Protein AF-Q7Z0F2-F1 (afdb_monomer)

pLDDT: mean 79.1, std 20.9, range [34.38, 97.0]

Secondary structure (DSSP, 8-state):
----PPPS----PPPPHHHHHHHHHHHHH-SS--HHHHHHHHHHHT--HHHHHHHHHHHHHHHHHHHTTSSS----------

Solvent-accessible surface area (backbone atoms only — not comparable to full-atom values): 5380 Å² total; per-residue (Å²): 133,83,81,79,72,78,79,92,81,66,84,83,80,79,78,52,71,70,44,49,49,54,56,48,55,49,40,74,77,38,79,68,79,49,75,68,58,36,50,55,50,15,63,75,57,74,45,53,53,66,56,52,52,51,48,46,54,51,50,52,52,50,49,57,56,51,68,70,59,58,94,79,77,87,77,92,76,88,85,76,88,133

Radius of gyration: 16.81 Å; Cα contacts (8 Å, |Δi|>4): 27; chains: 1; bounding box: 44×32×36 Å

Organism: Symsagittifera roscoffensis (NCBI:txid84072)

Nearest PDB structures (foldseek):
  1puf-assembly1_A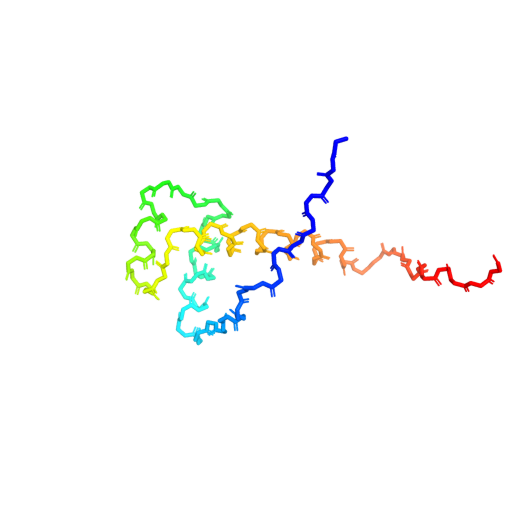  TM=9.173E-01  e=9.320E-06  Mus musculus
  2r5z-assembly1_A  TM=9.287E-01  e=1.235E-04  Drosophila melanogaster
  2r5y-assembly1_A  TM=8.572E-01  e=8.299E-05  Drosophila melanogaster
  2da1-assembly1_A  TM=7.858E-01  e=4.138E-03  Homo sapiens
  2ly9-assembly1_A  TM=6.933E-01  e=4.724E-03  Homo sapiens

InterPro domains:
  IPR000047 Helix-turn-helix motif [PR00031] (37-46)
  IPR000047 Helix-turn-helix motif [PR00031] (46-62)
  IPR001356 Homeodomain [PF00046] (10-65)
  IPR001356 Homeodomain [PS50071] (6-66)
  IPR001356 Homeodomain [SM00389] (8-70)
  IPR001356 Homeodomain [cd00086] (10-65)
  IPR009057 Homedomain-like superfamily [SSF46689] (4-69)
  IPR017970 Homeobox, conserved site [PS00027] (41-64)
  IPR020479 Homeodomain, metazoa [PR00024] (30-41)
  IPR020479 Homeodomain, metazoa [PR00024] (45-55)
  IPR020479 Homeodomain, metazoa [PR00024] (55-64)
  IPR047152 Caudal homeobox [PTHR24332] (3-69)

Sequence (82 aa):
FLGKTRTKDKYRVVYTDRQRAELENEFRSAQYITIRRKSELAMQVGLSERQVKIWFQNRRAKERKVSRKVPGGGNHSSSDIE

Foldseek 3Di:
DDDDDDPPDDDDDDADPVLVVLLVVVCVVPLDDDPVRLVVSCVVRVHDSVVSNVVSVVVVVVVVVVVVVPPDDDDDDPPDDD

Structure (mmCIF, N/CA/C/O backbone):
data_AF-Q7Z0F2-F1
#
_entry.id   AF-Q7Z0F2-F1
#
loop_
_atom_site.group_PDB
_atom_site.id
_atom_site.type_symbol
_atom_site.label_atom_id
_atom_site.label_alt_id
_atom_site.label_comp_id
_atom_site.label_asym_id
_atom_site.label_entity_id
_atom_site.label_seq_id
_atom_site.pdbx_PDB_ins_code
_atom_site.Cartn_x
_atom_site.Cartn_y
_atom_site.Cartn_z
_atom_site.occupancy
_atom_site.B_iso_or_equiv
_atom_site.auth_seq_id
_atom_site.auth_comp_id
_atom_site.auth_asym_id
_atom_site.auth_atom_id
_atom_site.pdbx_PDB_model_num
ATOM 1 N N . PHE A 1 1 ? 28.714 -8.283 9.079 1.00 40.00 1 PHE A N 1
ATOM 2 C CA . PHE A 1 1 ? 27.453 -8.285 9.852 1.00 40.00 1 PHE A CA 1
ATOM 3 C C . PHE A 1 1 ? 26.369 -8.996 9.053 1.00 40.00 1 PHE A C 1
ATOM 5 O O . PHE A 1 1 ? 26.070 -8.580 7.942 1.00 40.00 1 PHE A O 1
ATOM 12 N N . LEU A 1 2 ? 25.882 -10.126 9.578 1.00 49.88 2 LEU A N 1
ATOM 13 C CA . LEU A 1 2 ? 25.109 -11.150 8.867 1.00 49.88 2 LEU A CA 1
ATOM 14 C C . LEU A 1 2 ? 23.821 -10.622 8.209 1.00 49.88 2 LEU A C 1
ATOM 16 O O . LEU A 1 2 ? 22.937 -10.082 8.880 1.00 49.88 2 LEU A O 1
ATOM 20 N N . GLY A 1 3 ? 23.678 -10.888 6.907 1.00 52.38 3 GLY A N 1
ATOM 21 C CA . GLY A 1 3 ? 22.402 -10.839 6.201 1.00 52.38 3 GLY A CA 1
ATOM 22 C C . GLY A 1 3 ? 21.465 -11.905 6.763 1.00 52.38 3 GLY A C 1
ATOM 23 O O . GLY A 1 3 ? 21.639 -13.094 6.514 1.00 52.38 3 GLY A O 1
ATOM 24 N N . LYS A 1 4 ? 20.485 -11.477 7.561 1.00 50.19 4 LYS A N 1
ATOM 25 C CA . LYS A 1 4 ? 19.475 -12.355 8.159 1.00 50.19 4 LYS A CA 1
ATOM 26 C C . LYS A 1 4 ? 18.638 -12.984 7.042 1.00 50.19 4 LYS A C 1
ATOM 28 O O . LYS A 1 4 ? 17.833 -12.310 6.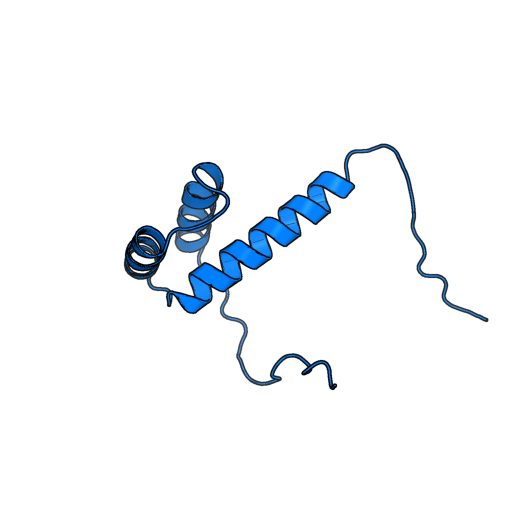397 1.00 50.19 4 LYS A O 1
ATOM 33 N N . THR A 1 5 ? 18.853 -14.272 6.801 1.00 56.88 5 THR A N 1
ATOM 34 C CA . THR A 1 5 ? 18.055 -15.100 5.899 1.00 56.88 5 THR A CA 1
ATOM 35 C C . THR A 1 5 ? 16.585 -15.074 6.326 1.00 56.88 5 THR A C 1
ATOM 37 O O . THR A 1 5 ? 16.248 -15.064 7.511 1.00 56.88 5 THR A O 1
ATOM 40 N N . ARG A 1 6 ? 15.696 -14.975 5.327 1.00 59.38 6 ARG A N 1
ATOM 41 C CA . ARG A 1 6 ? 14.234 -14.866 5.470 1.00 59.38 6 ARG A CA 1
ATOM 42 C C . ARG A 1 6 ? 13.721 -15.903 6.473 1.00 59.38 6 ARG A C 1
ATOM 44 O O . ARG A 1 6 ? 13.947 -17.091 6.282 1.00 59.38 6 ARG A O 1
ATOM 51 N N . THR A 1 7 ? 13.002 -15.450 7.499 1.00 57.78 7 THR A N 1
ATOM 52 C CA . THR A 1 7 ? 12.388 -16.314 8.518 1.00 57.78 7 THR A CA 1
ATOM 53 C C . THR A 1 7 ? 11.588 -17.433 7.852 1.00 57.78 7 THR A C 1
ATOM 55 O O . THR A 1 7 ? 10.659 -17.150 7.092 1.00 57.78 7 THR A O 1
ATOM 58 N N . LYS A 1 8 ? 11.970 -18.680 8.150 1.00 55.78 8 LYS A N 1
ATOM 59 C CA . LYS A 1 8 ? 11.475 -19.946 7.581 1.00 55.78 8 LYS A CA 1
ATOM 60 C C . LYS A 1 8 ? 10.008 -20.266 7.941 1.00 55.78 8 LYS A C 1
ATOM 62 O O . LYS A 1 8 ? 9.491 -21.278 7.497 1.00 55.78 8 LYS A O 1
ATOM 67 N N . ASP A 1 9 ? 9.325 -19.384 8.675 1.00 54.78 9 ASP A N 1
ATOM 68 C CA . ASP A 1 9 ? 8.157 -19.758 9.484 1.00 54.78 9 ASP A CA 1
ATOM 69 C C . ASP A 1 9 ? 6.958 -18.798 9.384 1.00 54.78 9 ASP A C 1
ATOM 71 O O . ASP A 1 9 ? 6.333 -18.411 10.367 1.00 54.78 9 ASP A O 1
ATOM 75 N N . LYS A 1 10 ? 6.629 -18.334 8.174 1.00 58.62 10 LYS A N 1
ATOM 76 C CA . LYS A 1 10 ? 5.309 -17.732 7.931 1.00 58.62 10 LYS A CA 1
ATOM 77 C C . LYS A 1 10 ? 4.733 -18.297 6.650 1.00 58.62 10 LYS A C 1
ATOM 79 O O . LYS A 1 10 ? 5.231 -17.995 5.563 1.00 58.62 10 LYS A O 1
ATOM 84 N N . TYR A 1 11 ? 3.688 -19.109 6.800 1.00 66.62 11 TYR A N 1
ATOM 85 C CA . TYR A 1 11 ? 2.844 -19.564 5.700 1.00 66.62 11 TYR A CA 1
ATOM 86 C C . TYR A 1 11 ? 2.526 -18.370 4.792 1.00 66.62 11 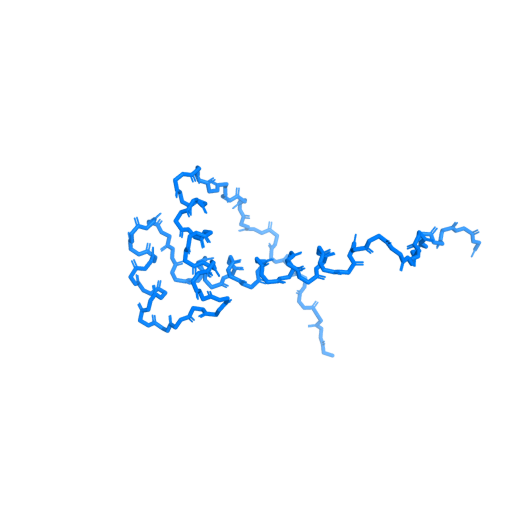TYR A C 1
ATOM 88 O O . TYR A 1 11 ? 2.149 -17.289 5.258 1.00 66.62 11 TYR A O 1
ATOM 96 N N . ARG A 1 12 ? 2.759 -18.529 3.487 1.00 69.94 12 ARG A N 1
ATOM 97 C CA . ARG A 1 12 ? 2.488 -17.467 2.517 1.00 69.94 12 ARG A CA 1
ATOM 98 C C . ARG A 1 12 ? 0.978 -17.328 2.386 1.00 69.94 12 ARG A C 1
ATOM 100 O O . ARG A 1 12 ? 0.339 -18.161 1.758 1.00 69.94 12 ARG A O 1
ATOM 107 N N . VAL A 1 13 ? 0.424 -16.270 2.964 1.00 76.75 13 VAL A N 1
ATOM 108 C CA . VAL A 1 13 ? -0.979 -15.912 2.748 1.00 76.75 13 VAL A CA 1
ATOM 109 C C . VAL A 1 13 ? -1.114 -15.325 1.346 1.00 76.75 13 VAL A C 1
ATOM 111 O O . VAL A 1 13 ? -0.425 -14.359 1.004 1.00 76.75 13 VAL A O 1
ATOM 114 N N . VAL A 1 14 ? -1.982 -15.923 0.532 1.00 86.56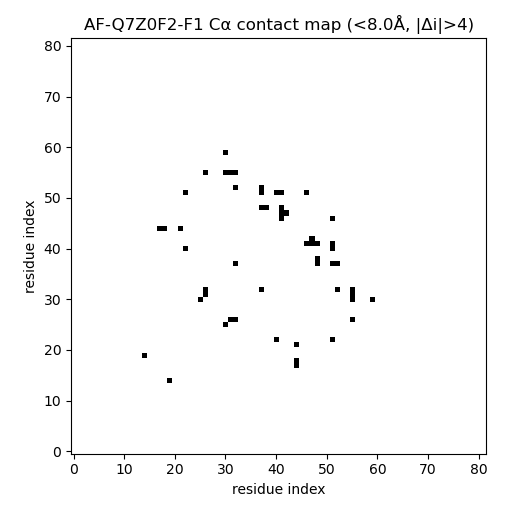 14 VAL A N 1
ATOM 115 C CA . VAL A 1 14 ? -2.358 -15.395 -0.781 1.00 86.56 14 VAL A CA 1
ATOM 116 C C . VAL A 1 14 ? -3.483 -14.387 -0.580 1.00 86.56 14 VAL A C 1
ATOM 118 O O . VAL A 1 14 ? -4.504 -14.705 0.021 1.00 86.56 14 VAL A O 1
ATOM 121 N N . TYR A 1 15 ? -3.292 -13.161 -1.066 1.00 91.44 15 TYR A N 1
ATOM 122 C CA . TYR A 1 15 ? -4.332 -12.135 -1.007 1.00 91.44 15 TYR A CA 1
ATOM 123 C C . TYR A 1 15 ? -5.441 -12.423 -2.022 1.00 91.44 15 TYR A C 1
ATOM 125 O O . TYR A 1 15 ? -5.167 -12.817 -3.164 1.00 91.44 15 TYR A O 1
ATOM 133 N N . THR A 1 16 ? -6.681 -12.169 -1.614 1.00 94.75 16 THR A N 1
ATOM 134 C CA . THR A 1 16 ? -7.866 -12.265 -2.479 1.00 94.75 16 THR A CA 1
ATOM 135 C C . THR A 1 16 ? -7.798 -11.255 -3.631 1.00 94.75 16 THR A C 1
ATOM 137 O O . THR A 1 16 ? -7.040 -10.280 -3.574 1.00 94.75 16 THR A O 1
ATOM 140 N N . ASP A 1 17 ? -8.591 -11.465 -4.685 1.00 93.50 17 ASP A N 1
ATOM 141 C CA . ASP A 1 17 ? -8.644 -10.537 -5.825 1.00 93.50 17 ASP A CA 1
ATOM 142 C C . ASP A 1 17 ? -9.074 -9.132 -5.395 1.00 93.50 17 ASP A C 1
ATOM 144 O O . ASP A 1 17 ? -8.433 -8.155 -5.782 1.00 93.50 17 ASP A O 1
ATOM 148 N N . ARG A 1 18 ? -10.069 -9.032 -4.502 1.00 95.44 18 ARG A N 1
ATOM 149 C CA . ARG A 1 18 ? -10.517 -7.757 -3.922 1.00 95.44 18 ARG A CA 1
ATOM 150 C C . ARG A 1 18 ? -9.382 -7.033 -3.196 1.00 95.44 18 ARG A C 1
ATOM 152 O O . ARG A 1 18 ? -9.148 -5.858 -3.451 1.00 95.44 18 ARG A O 1
ATOM 159 N N . GLN A 1 19 ? -8.639 -7.728 -2.329 1.00 94.94 19 GLN A N 1
ATOM 160 C CA . GLN A 1 19 ? -7.509 -7.127 -1.606 1.00 94.94 19 GLN A CA 1
ATOM 161 C C . GLN A 1 19 ? -6.431 -6.614 -2.565 1.00 94.94 19 GLN A C 1
ATOM 163 O O . GLN A 1 19 ? -5.894 -5.526 -2.374 1.00 94.94 19 GLN A O 1
ATOM 168 N N . ARG A 1 20 ? -6.115 -7.387 -3.612 1.00 95.00 20 ARG A N 1
ATOM 169 C CA . ARG A 1 20 ? -5.141 -6.981 -4.632 1.00 95.00 20 ARG A CA 1
ATOM 170 C C . ARG A 1 20 ? -5.615 -5.774 -5.435 1.00 95.00 20 ARG A C 1
ATOM 172 O O . ARG A 1 20 ? -4.796 -4.898 -5.696 1.00 95.00 20 ARG A O 1
ATOM 179 N N . ALA A 1 21 ? -6.894 -5.722 -5.799 1.00 95.81 21 ALA A N 1
ATOM 180 C CA . ALA A 1 21 ? -7.469 -4.610 -6.547 1.00 95.81 21 ALA A CA 1
ATOM 181 C C . ALA A 1 21 ? -7.363 -3.290 -5.771 1.00 95.81 21 ALA A C 1
ATOM 183 O O . ALA A 1 21 ? -6.869 -2.310 -6.318 1.00 95.81 21 ALA A O 1
ATOM 184 N N . GLU A 1 22 ? -7.729 -3.286 -4.487 1.00 96.25 22 GLU A N 1
ATOM 185 C CA . GLU A 1 22 ? -7.641 -2.095 -3.629 1.00 96.25 22 GLU A CA 1
ATOM 186 C C . GLU A 1 22 ? -6.193 -1.623 -3.431 1.00 96.25 22 GLU A C 1
ATOM 188 O O . GLU A 1 22 ? -5.888 -0.440 -3.577 1.00 96.25 22 GLU A O 1
ATOM 193 N N . LEU A 1 23 ? -5.270 -2.555 -3.161 1.00 96.06 23 LEU A N 1
ATOM 194 C CA . LEU A 1 23 ? -3.842 -2.245 -3.020 1.00 96.06 23 LEU A CA 1
ATOM 195 C C . LEU A 1 23 ? -3.255 -1.652 -4.312 1.00 96.06 23 LEU A C 1
ATOM 197 O O . LEU A 1 23 ? -2.461 -0.713 -4.261 1.00 96.06 23 LEU A O 1
ATOM 201 N N . GLU A 1 24 ? -3.638 -2.192 -5.470 1.00 96.19 24 GLU A N 1
ATOM 202 C CA . GLU A 1 24 ? -3.187 -1.703 -6.772 1.00 96.19 24 GLU A CA 1
ATOM 203 C C . GLU A 1 24 ? -3.803 -0.347 -7.121 1.00 96.19 24 GLU A C 1
ATOM 205 O O . GLU A 1 24 ? -3.102 0.515 -7.648 1.00 96.19 24 GLU A O 1
ATOM 210 N N . ASN A 1 25 ? -5.082 -0.137 -6.802 1.00 96.19 25 ASN A N 1
ATOM 211 C CA . ASN A 1 25 ? -5.759 1.140 -6.997 1.00 96.19 25 ASN A CA 1
ATOM 212 C C . ASN A 1 25 ? -5.057 2.258 -6.216 1.00 96.19 25 ASN A C 1
ATOM 214 O O . ASN A 1 25 ? -4.719 3.296 -6.785 1.00 96.19 25 ASN A O 1
ATOM 218 N N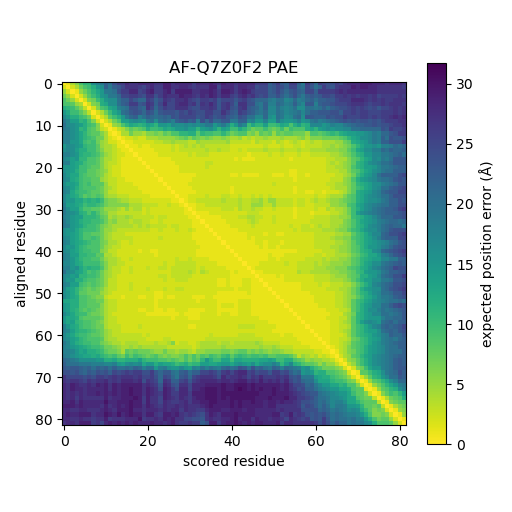 . GLU A 1 26 ? -4.734 2.004 -4.946 1.00 95.50 26 GLU A N 1
ATOM 219 C CA . GLU A 1 26 ? -3.980 2.956 -4.132 1.00 95.50 26 GLU A CA 1
ATOM 220 C C . GLU A 1 26 ? -2.574 3.204 -4.699 1.00 95.50 26 GLU A C 1
ATOM 222 O O . GLU A 1 26 ? -2.124 4.344 -4.780 1.00 95.50 26 GLU A O 1
ATOM 227 N N . PHE A 1 27 ? -1.882 2.150 -5.148 1.00 95.00 27 PHE A N 1
ATOM 228 C CA . PHE A 1 27 ? -0.535 2.270 -5.711 1.00 95.00 27 PHE A CA 1
ATOM 229 C C . PHE A 1 27 ? -0.482 3.138 -6.975 1.00 95.00 27 PHE A C 1
ATOM 231 O O . PHE A 1 27 ? 0.502 3.847 -7.186 1.00 95.00 27 PHE A O 1
ATOM 238 N N . ARG A 1 28 ? -1.531 3.097 -7.808 1.00 94.00 28 ARG A N 1
ATOM 239 C CA . ARG A 1 28 ? -1.651 3.958 -8.996 1.00 94.00 28 ARG A CA 1
ATOM 240 C C . ARG A 1 28 ? -1.784 5.434 -8.628 1.00 94.00 28 ARG A C 1
ATOM 242 O O . ARG A 1 28 ? -1.278 6.271 -9.366 1.00 94.00 28 ARG A O 1
ATOM 249 N N . SER A 1 29 ? -2.443 5.742 -7.510 1.00 93.06 29 SER A N 1
ATOM 250 C CA . SER A 1 29 ? -2.549 7.111 -6.995 1.00 93.06 29 SER A CA 1
ATOM 251 C C . SER A 1 29 ? -1.244 7.568 -6.339 1.00 93.06 29 SER A C 1
ATOM 253 O O . SER A 1 29 ? -0.768 8.670 -6.607 1.00 93.06 29 SER A O 1
ATOM 255 N N . ALA A 1 30 ? -0.630 6.710 -5.518 1.00 92.50 30 ALA A N 1
ATOM 256 C CA . ALA A 1 30 ? 0.616 7.007 -4.826 1.00 92.50 30 ALA A CA 1
ATOM 257 C C . ALA A 1 30 ? 1.516 5.767 -4.697 1.00 92.50 30 ALA A C 1
ATOM 259 O O . ALA A 1 30 ? 1.207 4.806 -3.994 1.00 92.50 30 ALA A O 1
ATOM 260 N N . GLN A 1 31 ? 2.722 5.824 -5.273 1.00 92.62 31 GLN A N 1
ATOM 261 C CA . GLN A 1 31 ? 3.708 4.732 -5.175 1.00 92.62 31 GLN A CA 1
ATOM 262 C C . GLN A 1 31 ? 4.283 4.543 -3.751 1.00 92.62 31 GLN A C 1
ATOM 264 O O . GLN A 1 31 ? 4.893 3.507 -3.434 1.00 92.62 31 GLN A O 1
ATOM 269 N N . TYR A 1 32 ? 4.104 5.539 -2.876 1.00 94.81 32 TYR A N 1
ATOM 270 C CA . TYR A 1 32 ? 4.506 5.532 -1.470 1.00 94.81 32 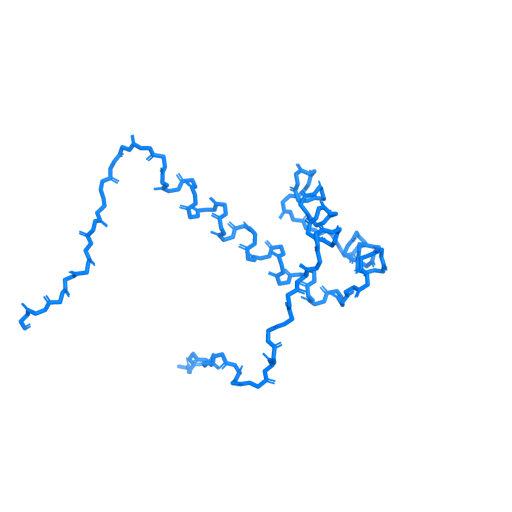TYR A CA 1
ATOM 271 C C . TYR A 1 32 ? 3.299 5.822 -0.583 1.00 94.81 32 TYR A C 1
ATOM 273 O O . TYR A 1 32 ? 2.687 6.879 -0.683 1.00 94.81 32 TYR A O 1
ATOM 281 N N . ILE A 1 33 ? 2.988 4.893 0.319 1.00 94.19 33 ILE A N 1
ATOM 282 C CA . ILE A 1 33 ? 1.858 5.042 1.231 1.00 94.19 33 ILE A CA 1
ATOM 283 C C . ILE A 1 33 ? 2.248 5.849 2.475 1.00 94.19 33 ILE A C 1
ATOM 285 O O . ILE A 1 33 ? 3.270 5.574 3.114 1.00 94.19 33 ILE A O 1
ATOM 289 N N . THR A 1 34 ? 1.426 6.835 2.830 1.00 96.00 34 THR A N 1
ATOM 290 C CA . THR A 1 34 ? 1.587 7.630 4.057 1.00 96.00 34 THR A CA 1
ATOM 291 C C . THR A 1 34 ? 1.129 6.840 5.285 1.00 96.00 34 THR A C 1
ATOM 293 O O . THR A 1 34 ? 0.438 5.827 5.170 1.00 96.00 34 THR A O 1
ATOM 296 N N . ILE A 1 35 ? 1.501 7.290 6.489 1.00 93.94 35 ILE A N 1
ATOM 297 C CA . ILE A 1 35 ? 1.126 6.611 7.744 1.00 93.94 35 ILE A CA 1
ATOM 298 C C . ILE A 1 35 ? -0.397 6.527 7.885 1.00 93.94 35 ILE A C 1
ATOM 300 O O . ILE A 1 35 ? -0.923 5.441 8.120 1.00 93.94 35 ILE A O 1
ATOM 304 N N . ARG A 1 36 ? -1.089 7.652 7.672 1.00 95.44 36 ARG A N 1
ATOM 305 C CA . ARG A 1 36 ? -2.551 7.734 7.738 1.00 95.44 36 ARG A CA 1
ATOM 306 C C . ARG A 1 36 ? -3.203 6.782 6.740 1.00 95.44 36 ARG A C 1
ATOM 308 O O . ARG A 1 36 ? -3.986 5.922 7.133 1.00 95.44 36 ARG A O 1
ATOM 315 N N . ARG A 1 37 ? -2.811 6.870 5.465 1.00 95.31 37 ARG A N 1
ATOM 316 C CA . ARG A 1 37 ? -3.437 6.070 4.409 1.00 95.31 37 ARG A CA 1
ATOM 317 C C . ARG A 1 37 ? -3.174 4.576 4.568 1.00 95.31 37 ARG A C 1
ATOM 319 O O . ARG A 1 37 ? -4.039 3.759 4.288 1.00 95.31 37 ARG A O 1
ATOM 326 N N . LYS A 1 38 ? -2.000 4.209 5.082 1.00 97.00 38 LYS A N 1
ATOM 327 C CA . LYS A 1 38 ? -1.654 2.824 5.416 1.00 97.00 38 LYS A CA 1
ATOM 328 C C . LYS A 1 38 ? -2.591 2.239 6.468 1.00 97.00 38 LYS A C 1
ATOM 330 O O . LYS A 1 38 ? -2.957 1.077 6.329 1.00 97.00 38 LYS A O 1
ATOM 335 N N . SER A 1 39 ? -2.954 3.018 7.486 1.00 96.69 39 SER A N 1
ATOM 336 C CA . SER A 1 39 ? -3.884 2.576 8.528 1.00 96.69 39 SER A CA 1
ATOM 337 C C . SER A 1 39 ? -5.298 2.392 7.964 1.00 96.69 39 SER A C 1
ATOM 339 O O . SER A 1 39 ? -5.897 1.331 8.122 1.00 96.69 39 SER A O 1
ATOM 341 N N . GLU A 1 40 ? -5.784 3.369 7.193 1.00 96.88 40 GLU A N 1
ATOM 342 C CA . GLU A 1 40 ? -7.092 3.305 6.524 1.00 96.88 40 GLU A CA 1
ATOM 343 C C . GLU A 1 40 ? -7.195 2.103 5.570 1.00 96.88 40 GLU A C 1
ATOM 345 O O . GLU A 1 40 ? -8.129 1.305 5.657 1.00 96.88 40 GLU A O 1
ATOM 350 N N . LEU A 1 41 ? -6.195 1.924 4.701 1.00 95.81 41 LEU A N 1
ATOM 351 C CA . LEU A 1 41 ? -6.172 0.839 3.724 1.00 95.81 41 LEU A CA 1
ATOM 352 C C . LEU A 1 41 ? -6.090 -0.531 4.401 1.00 95.81 41 LEU A C 1
ATOM 354 O O . LEU A 1 41 ? -6.776 -1.454 3.978 1.00 95.81 41 LEU A O 1
ATOM 358 N N . ALA A 1 42 ? -5.282 -0.660 5.459 1.00 96.56 42 ALA A N 1
ATOM 359 C CA . ALA A 1 42 ? -5.160 -1.879 6.255 1.00 96.56 42 ALA A CA 1
ATOM 360 C C . ALA A 1 42 ? -6.518 -2.335 6.812 1.00 96.56 42 ALA A C 1
ATOM 362 O O . ALA A 1 42 ? -6.885 -3.499 6.641 1.00 96.56 42 ALA A O 1
ATOM 363 N N . MET A 1 43 ? -7.288 -1.409 7.394 1.00 96.31 43 MET A N 1
ATOM 364 C CA . MET A 1 43 ? -8.640 -1.694 7.883 1.00 96.31 43 MET A CA 1
ATOM 365 C C . MET A 1 43 ? -9.592 -2.078 6.744 1.00 96.31 43 MET A C 1
ATOM 367 O O . MET A 1 43 ? -10.303 -3.073 6.855 1.00 96.31 43 MET A O 1
ATOM 371 N N . GLN A 1 44 ? -9.564 -1.345 5.627 1.00 94.75 44 GLN A N 1
ATOM 372 C CA . GLN A 1 44 ? -10.460 -1.575 4.488 1.00 94.75 44 GLN A CA 1
ATOM 373 C C . GLN A 1 44 ? -10.273 -2.960 3.846 1.00 94.75 44 GLN A C 1
ATOM 375 O O . GLN A 1 44 ? -11.245 -3.602 3.447 1.00 94.75 44 GLN A O 1
ATOM 380 N N . VAL A 1 45 ? -9.026 -3.425 3.731 1.00 94.62 45 VAL A N 1
ATOM 381 C CA . VAL A 1 45 ? -8.691 -4.700 3.072 1.00 94.62 45 VAL A CA 1
ATOM 382 C C . VAL A 1 45 ? -8.496 -5.858 4.061 1.00 94.62 45 VAL A C 1
ATOM 384 O O . VAL A 1 45 ? -8.216 -6.981 3.638 1.00 94.62 45 VAL A O 1
ATOM 387 N N . GLY A 1 46 ? -8.637 -5.608 5.368 1.00 94.56 46 GLY A N 1
ATOM 388 C CA . GLY A 1 46 ? -8.473 -6.614 6.422 1.00 94.56 46 GLY A CA 1
ATOM 389 C C . GLY A 1 46 ? -7.045 -7.158 6.534 1.00 94.56 46 GLY A C 1
ATOM 390 O O . GLY A 1 46 ? -6.848 -8.350 6.763 1.00 94.56 46 GLY A O 1
ATOM 391 N N . LEU A 1 47 ? -6.035 -6.312 6.318 1.00 94.31 47 LEU A N 1
ATOM 392 C CA . LEU A 1 47 ? -4.617 -6.668 6.437 1.00 94.31 47 LEU A CA 1
ATOM 393 C C . LEU A 1 47 ? -3.952 -5.848 7.543 1.00 94.31 47 LEU A C 1
ATOM 395 O O . LEU A 1 47 ? -4.395 -4.762 7.885 1.00 94.31 47 LEU A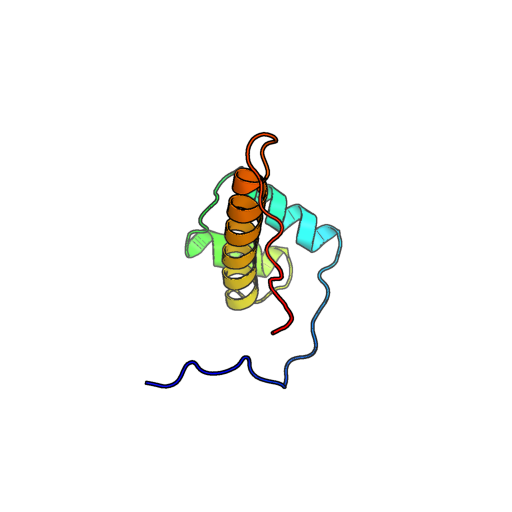 O 1
ATOM 399 N N . SER A 1 48 ? -2.830 -6.327 8.076 1.00 95.00 48 SER A N 1
ATOM 400 C CA . SER A 1 48 ? -2.017 -5.512 8.987 1.00 95.00 48 SER A CA 1
ATOM 401 C C . SER A 1 48 ? -1.286 -4.393 8.239 1.00 95.00 48 SER A C 1
ATOM 403 O O . SER A 1 48 ? -0.824 -4.573 7.108 1.00 95.00 48 SER A O 1
ATOM 405 N N . GLU A 1 49 ? -1.037 -3.265 8.910 1.00 93.38 49 GLU A N 1
ATOM 406 C CA . GLU A 1 49 ? -0.222 -2.172 8.358 1.00 93.38 49 GLU A CA 1
ATOM 407 C C . GLU A 1 49 ? 1.159 -2.645 7.875 1.00 93.38 49 GLU A C 1
ATOM 409 O O . GLU A 1 49 ? 1.720 -2.126 6.907 1.00 93.38 49 GLU A O 1
ATOM 414 N N . ARG A 1 50 ? 1.721 -3.663 8.542 1.00 93.75 50 ARG A N 1
ATOM 415 C CA . ARG A 1 50 ? 2.983 -4.291 8.146 1.00 93.75 50 ARG A CA 1
ATOM 416 C C . ARG A 1 50 ? 2.858 -5.011 6.804 1.00 93.75 50 ARG A C 1
ATOM 418 O O . ARG A 1 50 ? 3.766 -4.895 5.982 1.00 93.75 50 ARG A O 1
ATOM 425 N N . GLN A 1 51 ? 1.775 -5.754 6.580 1.00 94.06 51 GLN A N 1
ATOM 426 C CA . GLN A 1 51 ? 1.511 -6.429 5.304 1.00 94.06 51 GLN A CA 1
ATOM 427 C C . GLN A 1 51 ? 1.324 -5.420 4.174 1.00 94.06 51 GLN A C 1
ATOM 429 O O . GLN A 1 51 ? 1.936 -5.596 3.121 1.00 94.06 51 GLN A O 1
ATOM 434 N N . VAL A 1 52 ? 0.580 -4.337 4.419 1.00 94.56 52 VAL A N 1
ATOM 435 C CA . VAL A 1 52 ? 0.424 -3.233 3.461 1.00 94.56 52 VAL A CA 1
ATOM 436 C C . VAL A 1 52 ? 1.790 -2.619 3.136 1.00 94.56 52 VAL A C 1
ATOM 438 O O . VAL A 1 52 ? 2.176 -2.549 1.972 1.00 94.56 52 VAL A O 1
ATOM 441 N N . LYS A 1 53 ? 2.603 -2.287 4.149 1.00 95.00 53 LYS A N 1
ATOM 442 C CA . LYS A 1 53 ? 3.967 -1.760 3.948 1.00 95.00 53 LYS A CA 1
ATOM 443 C C . LYS A 1 53 ? 4.832 -2.685 3.084 1.00 95.00 53 LYS A C 1
ATOM 445 O O . LYS A 1 53 ? 5.485 -2.218 2.152 1.00 95.00 53 LYS A O 1
ATOM 450 N N . ILE A 1 54 ? 4.848 -3.983 3.390 1.00 94.25 54 ILE A N 1
ATOM 451 C CA . ILE A 1 54 ? 5.626 -4.980 2.636 1.00 94.25 54 ILE A CA 1
ATOM 452 C C . ILE A 1 54 ? 5.110 -5.097 1.203 1.00 94.25 54 ILE A C 1
ATOM 454 O O . ILE A 1 54 ? 5.909 -5.184 0.271 1.00 94.25 54 ILE A O 1
ATOM 458 N N . TRP A 1 55 ? 3.792 -5.074 1.006 1.00 95.31 55 TRP A N 1
ATOM 459 C CA . TRP A 1 55 ? 3.207 -5.130 -0.326 1.00 95.31 55 TRP A CA 1
ATOM 460 C C . TRP A 1 55 ? 3.642 -3.929 -1.171 1.00 95.31 55 TRP A C 1
ATOM 462 O O . TRP A 1 55 ? 4.145 -4.137 -2.270 1.00 95.31 55 TRP A O 1
ATOM 472 N N . PHE A 1 56 ? 3.596 -2.702 -0.637 1.00 96.25 56 PHE A N 1
ATOM 473 C CA . PHE A 1 56 ? 4.075 -1.504 -1.345 1.00 96.25 56 PHE A CA 1
ATOM 474 C C . PHE A 1 56 ? 5.570 -1.584 -1.691 1.00 96.25 56 PHE A C 1
ATOM 476 O O . PHE A 1 56 ? 5.984 -1.222 -2.793 1.00 96.25 56 PHE A O 1
ATOM 483 N N . GLN A 1 57 ? 6.399 -2.102 -0.778 1.00 94.44 57 GLN A N 1
ATOM 484 C CA . GLN A 1 57 ? 7.823 -2.333 -1.046 1.00 94.44 57 GLN A CA 1
ATOM 485 C C . GLN A 1 57 ? 8.032 -3.334 -2.194 1.00 94.44 57 GLN A C 1
ATOM 487 O O . GLN A 1 57 ? 8.806 -3.063 -3.118 1.00 94.44 57 GLN A O 1
ATOM 492 N N . ASN A 1 58 ? 7.311 -4.458 -2.171 1.00 94.38 58 ASN A N 1
ATOM 493 C CA . ASN A 1 58 ? 7.363 -5.478 -3.218 1.00 94.38 58 ASN A CA 1
ATOM 494 C C . ASN A 1 58 ? 6.813 -4.961 -4.552 1.00 94.38 58 ASN A C 1
ATOM 496 O O . ASN A 1 58 ? 7.372 -5.263 -5.606 1.00 94.38 58 ASN A O 1
ATOM 500 N N . ARG A 1 59 ? 5.751 -4.151 -4.520 1.00 95.00 59 ARG A N 1
ATOM 501 C CA . ARG A 1 59 ? 5.121 -3.583 -5.712 1.00 95.00 59 ARG A CA 1
ATOM 502 C C . ARG A 1 59 ? 6.050 -2.612 -6.438 1.00 95.00 59 ARG A C 1
ATOM 504 O O . ARG A 1 59 ? 6.183 -2.737 -7.656 1.00 95.00 59 ARG A O 1
ATOM 511 N N . ARG A 1 60 ? 6.768 -1.744 -5.708 1.00 94.62 60 ARG A N 1
ATOM 512 C CA . ARG A 1 60 ? 7.836 -0.894 -6.278 1.00 94.62 60 ARG A CA 1
ATOM 513 C C . ARG A 1 60 ? 9.011 -1.714 -6.808 1.00 94.62 60 ARG A C 1
ATOM 515 O O . ARG A 1 60 ? 9.589 -1.379 -7.835 1.00 94.62 60 ARG A O 1
ATOM 522 N N . ALA A 1 61 ? 9.395 -2.793 -6.124 1.00 91.25 61 ALA A N 1
ATOM 523 C CA . ALA A 1 61 ? 10.453 -3.677 -6.619 1.00 91.25 61 ALA A CA 1
ATOM 524 C C . ALA A 1 61 ? 10.059 -4.358 -7.942 1.00 91.25 61 ALA A C 1
ATOM 526 O O . ALA A 1 61 ? 10.878 -4.429 -8.859 1.00 91.25 61 ALA A O 1
ATOM 527 N N . LYS A 1 62 ? 8.800 -4.803 -8.060 1.00 90.06 62 LYS A N 1
ATOM 528 C CA . LYS A 1 62 ? 8.241 -5.353 -9.301 1.00 90.06 62 LYS A CA 1
ATOM 529 C C . LYS A 1 62 ? 8.240 -4.311 -10.417 1.00 90.06 62 LYS A C 1
ATOM 531 O O . LYS A 1 62 ? 8.703 -4.620 -11.505 1.00 90.06 62 LYS A O 1
ATOM 536 N N . GLU A 1 63 ? 7.793 -3.090 -10.137 1.00 89.00 63 GLU A N 1
ATOM 537 C CA . GLU A 1 63 ? 7.809 -1.982 -11.099 1.00 89.00 63 GLU A CA 1
ATOM 538 C C . GLU A 1 63 ? 9.217 -1.704 -11.628 1.00 89.00 63 GLU A C 1
ATOM 540 O O . GLU A 1 63 ? 9.423 -1.770 -12.832 1.00 89.00 63 GLU A O 1
ATOM 545 N N . ARG A 1 64 ? 10.221 -1.550 -10.750 1.00 87.19 64 ARG A N 1
ATOM 546 C CA . ARG A 1 64 ? 11.622 -1.380 -11.179 1.00 87.19 64 ARG A CA 1
ATOM 547 C C . ARG A 1 64 ? 12.124 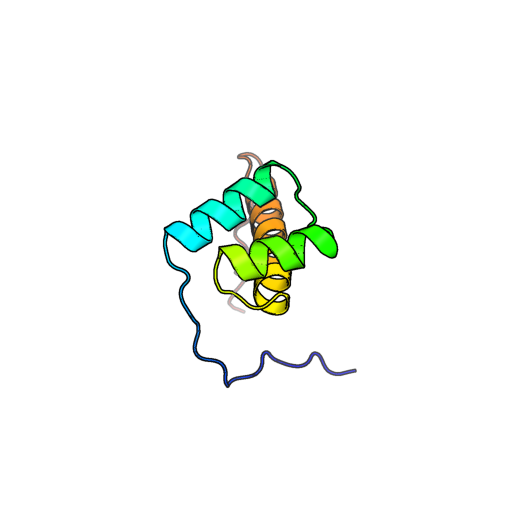-2.540 -12.038 1.00 87.19 64 ARG A C 1
ATOM 549 O O . ARG A 1 64 ? 12.896 -2.324 -12.967 1.00 87.19 64 ARG A O 1
ATOM 556 N N . LYS A 1 65 ? 11.712 -3.776 -11.733 1.00 81.50 65 LYS A N 1
ATOM 557 C CA . LYS A 1 65 ? 12.077 -4.959 -12.527 1.00 81.50 65 LYS A CA 1
ATOM 558 C C . LYS A 1 65 ? 11.411 -4.950 -13.907 1.00 81.50 65 LYS A C 1
ATOM 560 O O . LYS A 1 65 ? 12.031 -5.404 -14.861 1.00 81.50 65 LYS A O 1
ATOM 565 N N . VAL A 1 66 ? 10.184 -4.440 -14.009 1.00 76.94 66 VAL A N 1
ATOM 566 C CA . VAL A 1 66 ? 9.453 -4.298 -15.278 1.00 76.94 66 VAL A CA 1
ATOM 567 C C . VAL A 1 66 ? 10.007 -3.134 -16.103 1.00 76.94 66 VAL A C 1
ATOM 569 O O . VAL A 1 66 ? 10.235 -3.311 -17.292 1.00 76.94 66 VAL A O 1
ATOM 572 N N . SER A 1 67 ? 10.334 -1.993 -15.490 1.00 70.44 67 SER A N 1
ATOM 573 C CA . SER A 1 67 ? 10.957 -0.855 -16.185 1.00 70.44 67 SER A CA 1
ATOM 574 C C . SER A 1 67 ? 12.340 -1.190 -16.754 1.00 70.44 67 SER A C 1
ATOM 576 O O . SER A 1 67 ? 12.721 -0.655 -17.785 1.00 70.44 67 SER A O 1
ATOM 578 N N . ARG A 1 68 ? 13.079 -2.125 -16.139 1.00 61.53 68 ARG A N 1
ATOM 579 C CA . ARG A 1 68 ? 14.335 -2.673 -16.693 1.00 61.53 68 ARG A CA 1
ATOM 580 C C . ARG A 1 68 ? 14.131 -3.649 -17.860 1.00 61.53 68 ARG A C 1
ATOM 582 O O . ARG A 1 68 ? 15.110 -4.126 -18.416 1.00 61.53 68 ARG A O 1
ATOM 589 N N . LYS A 1 69 ? 12.885 -3.999 -18.184 1.00 56.22 69 LYS A N 1
ATOM 590 C CA . LYS A 1 69 ? 12.514 -4.996 -19.198 1.00 56.22 69 LYS A CA 1
ATOM 591 C C . LYS A 1 69 ? 11.850 -4.365 -20.432 1.00 56.22 69 LYS A C 1
ATOM 593 O O . LYS A 1 69 ? 11.243 -5.082 -21.222 1.00 56.22 69 LYS A O 1
ATOM 598 N N . VAL A 1 70 ? 11.952 -3.042 -20.590 1.00 56.28 70 VAL A N 1
ATOM 599 C CA . VAL A 1 70 ? 11.637 -2.348 -21.851 1.00 56.28 70 VAL A CA 1
ATOM 600 C C . VAL A 1 70 ? 12.607 -2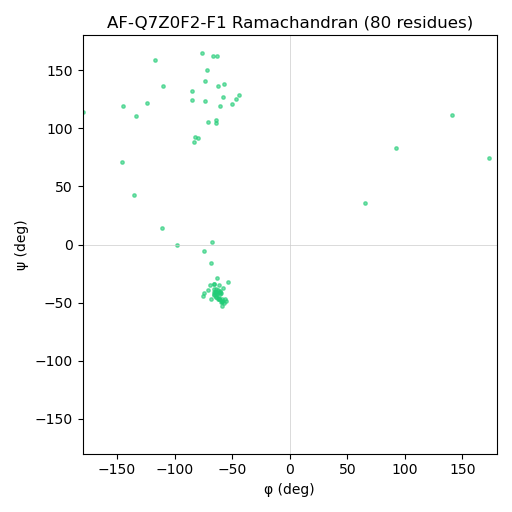.866 -22.937 1.00 56.28 70 VAL A C 1
ATOM 602 O O . VAL A 1 70 ? 13.778 -3.099 -22.626 1.00 56.28 70 VAL A O 1
ATOM 605 N N . PRO A 1 71 ? 12.131 -3.156 -24.166 1.00 50.75 71 PRO A N 1
ATOM 606 C CA . PRO A 1 71 ? 12.767 -4.097 -25.083 1.00 50.75 71 PRO A CA 1
ATOM 607 C C . PRO A 1 71 ? 13.913 -3.425 -25.842 1.00 50.75 71 PRO A C 1
ATOM 609 O O . PRO A 1 71 ? 13.717 -2.814 -26.885 1.00 50.75 71 PRO A O 1
ATOM 612 N N . GLY A 1 72 ? 15.121 -3.526 -25.302 1.00 51.25 72 GLY A N 1
ATOM 613 C CA . GLY A 1 72 ? 16.314 -3.005 -25.958 1.00 51.25 72 GLY A CA 1
ATOM 614 C C . GLY A 1 72 ? 17.530 -3.094 -25.052 1.00 51.25 72 GLY A C 1
ATOM 615 O O . GLY A 1 72 ? 17.952 -2.090 -24.494 1.00 51.25 72 GLY A O 1
ATOM 616 N N . GLY A 1 73 ? 18.074 -4.297 -24.869 1.00 43.97 73 GLY A N 1
ATOM 617 C CA . GLY A 1 73 ? 19.338 -4.490 -24.151 1.00 43.97 73 GLY A CA 1
ATOM 618 C C . GLY A 1 73 ? 19.324 -5.723 -23.260 1.00 43.97 73 GLY A C 1
ATOM 619 O O . GLY A 1 73 ? 18.590 -5.786 -22.277 1.00 43.97 73 GLY A O 1
ATOM 620 N N . GLY A 1 74 ? 20.112 -6.721 -23.649 1.00 43.81 74 GLY A N 1
ATOM 621 C CA . GLY A 1 74 ? 20.181 -8.038 -23.033 1.00 43.81 74 GLY A CA 1
ATOM 622 C C . GLY A 1 74 ? 20.736 -8.056 -21.608 1.00 43.81 74 GLY A C 1
ATOM 623 O O . GLY A 1 74 ? 21.392 -7.133 -21.138 1.00 43.81 74 GLY A O 1
ATOM 624 N N . ASN A 1 75 ? 20.468 -9.156 -20.910 1.00 40.28 75 ASN A N 1
ATOM 625 C CA . ASN A 1 75 ? 21.463 -10.221 -20.781 1.00 40.28 75 ASN A CA 1
ATOM 626 C C . ASN A 1 75 ? 20.882 -11.356 -19.932 1.00 40.28 75 ASN A C 1
ATOM 628 O O . ASN A 1 75 ? 20.609 -11.217 -18.740 1.00 40.28 75 ASN A O 1
ATOM 632 N N . HIS A 1 76 ? 20.690 -12.498 -20.592 1.00 49.69 76 HIS A N 1
ATOM 633 C CA . HIS A 1 76 ? 20.881 -13.789 -19.951 1.00 49.69 76 HIS A CA 1
ATOM 634 C C . HIS A 1 76 ? 22.345 -13.852 -19.512 1.00 49.69 76 HIS A C 1
ATOM 636 O O . HIS A 1 76 ? 23.243 -13.780 -20.346 1.00 49.69 76 HIS A O 1
ATOM 642 N N . SER A 1 77 ? 22.586 -13.983 -18.216 1.00 41.59 77 SER A N 1
ATOM 643 C CA . SER A 1 77 ? 23.866 -14.459 -17.697 1.00 41.59 77 SER A CA 1
ATOM 644 C C . SER A 1 77 ? 23.575 -15.273 -16.438 1.00 41.59 77 SER A C 1
ATOM 646 O O . SER A 1 77 ? 23.792 -14.815 -15.322 1.00 41.59 77 SER A O 1
ATOM 648 N N . SER A 1 78 ? 22.992 -16.461 -16.632 1.00 43.03 78 SER A N 1
ATOM 649 C CA . SER A 1 78 ? 23.340 -17.599 -15.776 1.00 43.03 78 SER A CA 1
ATOM 650 C C . SER A 1 78 ? 24.608 -18.153 -16.408 1.00 43.03 78 SER A C 1
ATOM 652 O O . SER A 1 78 ? 24.549 -18.911 -17.371 1.00 43.03 78 SER A O 1
ATOM 654 N N . SER A 1 79 ? 25.748 -17.615 -15.988 1.00 46.06 79 SER A N 1
ATOM 655 C CA . SER A 1 79 ? 27.041 -18.246 -16.206 1.00 46.06 79 SER A CA 1
ATOM 656 C C . SER A 1 79 ? 27.161 -19.328 -15.140 1.00 46.06 79 SER A C 1
ATOM 658 O O . SER A 1 79 ? 27.567 -19.041 -14.016 1.00 46.06 79 SER A O 1
ATOM 660 N N . ASP A 1 80 ? 26.730 -20.533 -15.488 1.00 40.88 80 ASP A N 1
ATOM 661 C CA . ASP A 1 80 ? 27.093 -21.746 -14.772 1.00 40.88 80 ASP A CA 1
ATOM 662 C C . ASP A 1 80 ? 28.030 -22.556 -15.677 1.00 40.88 80 ASP A C 1
ATOM 664 O O . ASP A 1 80 ? 27.734 -22.741 -16.860 1.00 40.88 80 ASP A O 1
ATOM 668 N N . ILE A 1 81 ? 29.090 -23.080 -15.050 1.00 39.12 81 ILE A N 1
ATOM 669 C CA . ILE A 1 81 ? 30.045 -24.112 -15.495 1.00 39.12 81 ILE A CA 1
ATOM 670 C C . ILE A 1 81 ? 31.322 -23.606 -16.202 1.00 39.12 81 ILE A C 1
ATOM 672 O O . ILE A 1 81 ? 31.415 -23.614 -17.425 1.00 39.12 81 ILE A O 1
ATOM 676 N N . GLU A 1 82 ? 32.322 -23.221 -15.398 1.00 34.38 82 GLU A N 1
ATOM 677 C CA . GLU A 1 82 ? 33.523 -24.046 -15.122 1.00 34.38 82 GLU A CA 1
ATOM 678 C C . GLU A 1 82 ? 34.048 -23.763 -13.704 1.00 34.38 82 GLU A C 1
ATOM 680 O O . GLU A 1 82 ? 34.109 -22.571 -13.318 1.00 34.38 82 GLU A O 1
#

Mean predicted aligned error: 11.12 Å